Protein AF-A0A7J3SLY3-F1 (afdb_monomer_lite)

Organism: NCBI:txid683846

Foldseek 3Di:
DPPPQDWDWDDDPQWIKTGGPPFDKDKDKDWAQDKAFPDDAQDWADAQCFGIWHAHPVRDIDGDGDNATAGFHDWDFPPVDPTTMIMTMGGRPHRMHIPDRPPPPPPPDPPDD

pLDDT: mean 86.01, std 18.57, range [39.34, 98.44]

Structure (mmCIF, N/CA/C/O backbone):
data_AF-A0A7J3SLY3-F1
#
_entry.id   AF-A0A7J3SLY3-F1
#
loop_
_atom_site.group_PDB
_atom_site.id
_atom_site.type_symbol
_atom_site.label_atom_id
_atom_site.label_alt_id
_atom_site.label_comp_id
_atom_site.label_asym_id
_atom_site.label_entity_id
_atom_site.label_seq_id
_atom_site.pdbx_PDB_ins_code
_atom_site.Cartn_x
_atom_site.Cartn_y
_atom_site.Cartn_z
_atom_site.occupancy
_atom_site.B_iso_or_equiv
_atom_site.auth_seq_id
_atom_site.auth_comp_id
_atom_site.auth_asym_id
_atom_site.auth_atom_id
_atom_site.pdbx_PDB_model_num
ATOM 1 N N . SER A 1 1 ? 11.836 -7.597 -35.833 1.00 39.34 1 SER A N 1
ATOM 2 C CA . SER A 1 1 ? 11.011 -8.340 -34.864 1.00 39.34 1 SER A CA 1
ATOM 3 C C . SER A 1 1 ? 10.777 -7.433 -33.672 1.00 39.34 1 SER A C 1
ATOM 5 O O . SER A 1 1 ? 11.736 -7.131 -32.975 1.00 39.34 1 SER A O 1
ATOM 7 N N . ALA A 1 2 ? 9.569 -6.889 -33.499 1.00 45.19 2 ALA A N 1
ATOM 8 C CA . ALA A 1 2 ? 9.238 -6.155 -32.282 1.00 45.19 2 ALA A CA 1
ATOM 9 C C . ALA A 1 2 ? 9.009 -7.197 -31.184 1.00 45.19 2 ALA A C 1
ATOM 11 O O . ALA A 1 2 ? 7.985 -7.876 -31.168 1.00 45.19 2 ALA A O 1
ATOM 12 N N . THR A 1 3 ? 9.994 -7.388 -30.311 1.00 44.88 3 THR A N 1
ATOM 13 C CA . THR A 1 3 ? 9.818 -8.156 -29.080 1.00 44.88 3 THR A CA 1
ATOM 14 C C . THR A 1 3 ? 8.767 -7.442 -28.244 1.00 44.88 3 THR A C 1
ATOM 16 O O . THR A 1 3 ? 9.058 -6.448 -27.586 1.00 44.88 3 THR A O 1
ATOM 19 N N . THR A 1 4 ? 7.522 -7.912 -28.314 1.00 49.94 4 THR A N 1
ATOM 20 C CA . THR A 1 4 ? 6.458 -7.507 -27.393 1.00 49.94 4 THR A CA 1
ATOM 21 C C . THR A 1 4 ? 6.865 -7.953 -25.994 1.00 49.94 4 THR A C 1
ATOM 23 O O . THR A 1 4 ? 6.595 -9.080 -25.581 1.00 49.94 4 THR A O 1
ATOM 26 N N . ASP A 1 5 ? 7.580 -7.085 -25.285 1.00 53.59 5 ASP A N 1
ATOM 27 C CA . ASP A 1 5 ? 7.832 -7.219 -23.860 1.00 53.59 5 ASP A CA 1
ATOM 28 C C . ASP A 1 5 ? 6.484 -7.065 -23.159 1.00 53.59 5 ASP A C 1
ATOM 30 O O . ASP A 1 5 ? 5.939 -5.967 -23.031 1.00 53.59 5 ASP A O 1
ATOM 34 N N . LYS A 1 6 ? 5.878 -8.196 -22.794 1.00 65.81 6 LYS A N 1
ATOM 35 C CA . LYS A 1 6 ? 4.548 -8.221 -22.184 1.00 65.81 6 LYS A CA 1
ATOM 36 C C . LYS A 1 6 ? 4.656 -7.807 -20.714 1.00 65.81 6 LYS A C 1
ATOM 38 O O . LYS A 1 6 ? 4.672 -8.652 -19.825 1.00 65.81 6 LYS A O 1
ATOM 43 N N . GLY A 1 7 ? 4.788 -6.504 -20.476 1.00 75.38 7 GLY A N 1
ATOM 44 C CA . GLY A 1 7 ? 4.388 -5.877 -19.217 1.00 75.38 7 GLY A CA 1
ATOM 45 C C . GLY A 1 7 ? 2.865 -5.751 -19.143 1.00 75.38 7 GLY A C 1
ATOM 46 O O . GLY A 1 7 ? 2.161 -6.042 -20.113 1.00 75.38 7 GLY A O 1
ATOM 47 N N . PHE A 1 8 ? 2.350 -5.299 -18.006 1.00 85.75 8 PHE A N 1
ATOM 48 C CA . PHE A 1 8 ? 0.927 -5.004 -17.853 1.00 85.75 8 PHE A CA 1
ATOM 49 C C . PHE A 1 8 ? 0.711 -3.586 -17.345 1.00 85.75 8 PHE A C 1
ATOM 51 O O . PHE A 1 8 ? 1.615 -2.934 -16.827 1.00 85.75 8 PHE A O 1
ATOM 58 N N . VAL A 1 9 ? -0.498 -3.089 -17.560 1.00 86.19 9 VAL A N 1
ATOM 59 C CA . VAL A 1 9 ? -0.889 -1.729 -17.212 1.00 86.19 9 VAL A CA 1
ATOM 60 C C . VAL A 1 9 ? -1.977 -1.803 -16.156 1.00 86.19 9 VAL A C 1
ATOM 62 O O . VAL A 1 9 ? -2.973 -2.500 -16.340 1.00 86.19 9 VAL A O 1
ATOM 65 N N . VAL A 1 10 ? -1.781 -1.073 -15.065 1.00 87.38 10 VAL A N 1
ATOM 66 C CA . VAL A 1 10 ? -2.784 -0.856 -14.026 1.00 87.38 10 VAL A CA 1
ATOM 67 C C . VAL A 1 10 ? -3.349 0.540 -14.224 1.00 87.38 10 VAL A C 1
ATOM 69 O O . VAL A 1 10 ? -2.608 1.526 -14.231 1.00 87.38 10 VAL A O 1
ATOM 72 N N . ILE A 1 11 ? -4.660 0.614 -14.426 1.00 84.81 11 ILE A N 1
ATOM 73 C CA . ILE A 1 11 ? -5.387 1.874 -14.559 1.00 84.81 11 ILE A CA 1
ATOM 74 C C . ILE A 1 11 ? -6.110 2.109 -13.238 1.00 84.81 11 ILE A C 1
ATOM 76 O O . ILE A 1 11 ? -6.944 1.295 -12.847 1.00 84.81 11 ILE A O 1
ATOM 80 N N . VAL A 1 12 ? -5.758 3.194 -12.551 1.00 83.50 12 VAL A N 1
ATOM 81 C CA . VAL A 1 12 ? -6.386 3.611 -11.292 1.00 83.50 12 VAL A CA 1
ATOM 82 C C . VAL A 1 12 ? -6.846 5.046 -11.468 1.00 83.50 12 VAL A C 1
ATOM 84 O O . VAL A 1 12 ? -6.008 5.937 -11.600 1.00 83.50 12 VAL A O 1
ATOM 87 N N . ASP A 1 13 ? -8.160 5.251 -11.504 1.00 81.00 13 ASP A N 1
ATOM 88 C CA . ASP A 1 13 ? -8.801 6.541 -11.768 1.00 81.00 13 ASP A CA 1
ATOM 89 C C . ASP A 1 13 ? -8.198 7.275 -12.985 1.00 81.00 13 ASP A C 1
ATOM 91 O O . ASP A 1 13 ? -8.424 6.893 -14.134 1.00 81.00 13 ASP A O 1
ATOM 95 N N . ASP A 1 14 ? -7.420 8.332 -12.738 1.00 80.00 14 ASP A N 1
ATOM 96 C CA . ASP A 1 14 ? -6.780 9.204 -13.726 1.00 80.00 14 ASP A CA 1
ATOM 97 C C . ASP A 1 14 ? -5.335 8.801 -14.071 1.00 80.00 14 ASP A C 1
ATOM 99 O O . ASP A 1 14 ? -4.660 9.480 -14.855 1.00 80.00 14 ASP A O 1
ATOM 103 N N . LYS A 1 15 ? -4.837 7.704 -13.489 1.00 81.44 15 LYS A N 1
ATOM 104 C CA . LYS A 1 15 ? -3.453 7.245 -13.624 1.00 81.44 15 LYS A CA 1
ATOM 105 C C . LYS A 1 15 ? -3.365 5.951 -14.405 1.00 81.44 15 LYS A C 1
ATOM 107 O O . LYS A 1 15 ? -4.127 5.008 -14.220 1.00 81.44 15 LYS A O 1
ATOM 112 N N . CYS A 1 16 ? -2.321 5.893 -15.217 1.00 88.75 16 CYS A N 1
ATOM 113 C CA . CYS A 1 16 ? -1.889 4.698 -15.915 1.00 88.75 16 CYS A CA 1
ATOM 114 C C 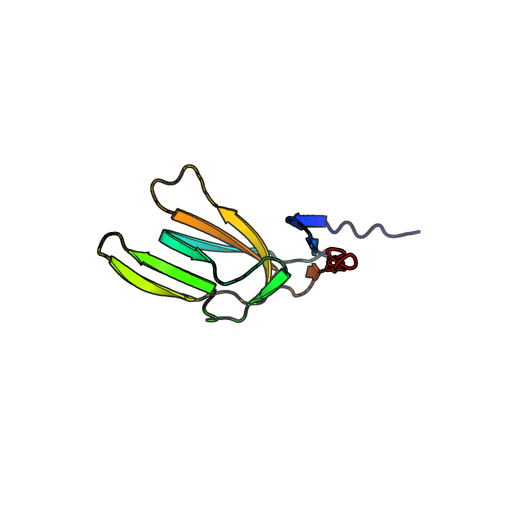. CYS A 1 16 ? -0.496 4.328 -15.401 1.00 88.75 16 CYS A C 1
ATOM 116 O O . CYS A 1 16 ? 0.458 5.091 -15.577 1.00 88.75 16 CYS A O 1
ATOM 118 N N . ILE A 1 17 ? -0.383 3.187 -14.726 1.00 92.00 17 ILE A N 1
ATOM 119 C CA . ILE A 1 17 ? 0.862 2.683 -14.145 1.00 92.00 17 ILE A CA 1
ATOM 120 C C . ILE A 1 17 ? 1.295 1.467 -14.954 1.00 92.00 17 ILE A C 1
ATOM 122 O O . ILE A 1 17 ? 0.577 0.476 -15.043 1.00 92.00 17 ILE A O 1
ATOM 126 N N . PHE A 1 18 ? 2.474 1.544 -15.560 1.00 92.12 18 PHE A N 1
ATOM 127 C CA . PHE A 1 18 ? 3.070 0.425 -16.274 1.00 92.12 18 PHE A CA 1
ATOM 128 C C . PHE A 1 18 ? 3.912 -0.408 -15.329 1.00 92.12 18 PHE A C 1
ATOM 130 O O . PHE A 1 18 ? 4.796 0.122 -14.658 1.00 92.12 18 PHE A O 1
ATOM 137 N N . LEU A 1 19 ? 3.658 -1.708 -15.331 1.00 92.12 19 LEU A N 1
ATOM 138 C CA . LEU A 1 19 ? 4.420 -2.716 -14.620 1.00 92.12 19 LEU A CA 1
ATOM 139 C C . LEU A 1 19 ? 5.228 -3.497 -15.653 1.00 92.12 19 LEU A C 1
ATOM 141 O O . LEU A 1 19 ? 4.692 -4.289 -16.436 1.00 92.12 1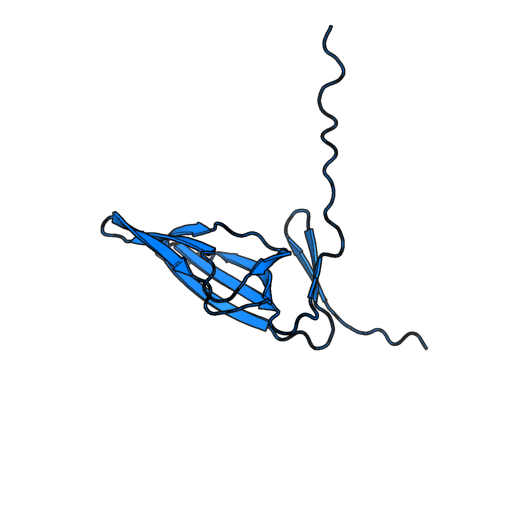9 LEU A O 1
ATOM 145 N N . GLY A 1 20 ? 6.521 -3.179 -15.703 1.00 89.19 20 GLY A N 1
ATOM 146 C CA . GLY A 1 20 ? 7.457 -3.769 -16.644 1.00 89.19 20 GLY A CA 1
ATOM 147 C C . GLY A 1 20 ? 7.661 -5.264 -16.408 1.00 89.19 20 GLY A C 1
ATOM 148 O O . GLY A 1 20 ? 7.415 -5.806 -15.329 1.00 89.19 20 GLY A O 1
ATOM 149 N N . LYS A 1 21 ? 8.152 -5.955 -17.436 1.00 87.50 21 LYS A N 1
ATOM 150 C CA . LYS A 1 21 ? 8.626 -7.331 -17.278 1.00 87.50 21 LYS A CA 1
ATOM 151 C C . LYS A 1 21 ? 9.737 -7.361 -16.224 1.00 87.50 21 LYS A C 1
ATOM 153 O O . LYS A 1 21 ? 10.638 -6.531 -16.249 1.00 87.50 21 LY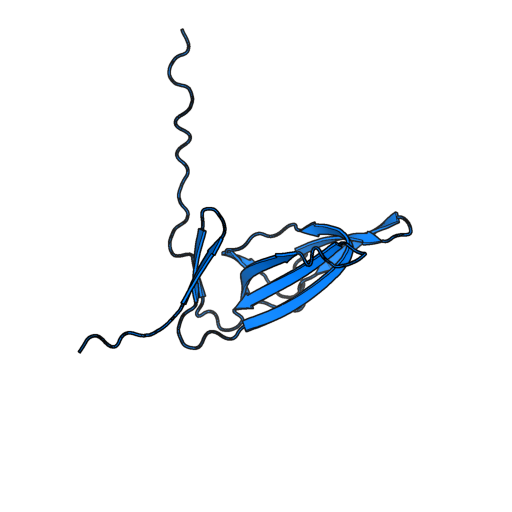S A O 1
ATOM 158 N N . GLY A 1 22 ? 9.673 -8.328 -15.313 1.00 87.38 22 GLY A N 1
ATOM 159 C CA . GLY A 1 22 ? 10.613 -8.422 -14.195 1.00 87.38 22 GLY A CA 1
ATOM 160 C C . GLY A 1 22 ? 10.206 -7.616 -12.961 1.00 87.38 22 GLY A C 1
ATOM 161 O O . GLY A 1 22 ? 10.946 -7.633 -11.979 1.00 87.38 22 GLY A O 1
ATOM 162 N N . SER A 1 23 ? 9.035 -6.964 -12.971 1.00 91.94 23 SER A N 1
ATOM 163 C CA . SER A 1 23 ? 8.483 -6.394 -11.747 1.00 91.94 23 SER A CA 1
ATOM 164 C C . SER A 1 23 ? 8.318 -7.451 -10.646 1.00 91.94 23 SER A C 1
ATOM 166 O O . SER A 1 23 ? 7.866 -8.568 -10.906 1.00 91.94 23 SER A O 1
ATOM 168 N N . ASN A 1 24 ? 8.664 -7.087 -9.407 1.00 93.81 24 ASN A N 1
ATOM 169 C CA . ASN A 1 24 ? 8.543 -7.952 -8.234 1.00 93.81 24 ASN A CA 1
ATOM 170 C C . ASN A 1 24 ? 7.576 -7.327 -7.228 1.00 93.81 24 ASN A C 1
ATOM 172 O O . ASN A 1 24 ? 7.926 -6.392 -6.493 1.00 93.81 24 ASN A O 1
ATOM 176 N N . PHE A 1 25 ? 6.359 -7.866 -7.209 1.00 93.31 25 PHE A N 1
ATOM 177 C CA . PHE A 1 25 ? 5.264 -7.344 -6.407 1.00 93.31 25 PHE A CA 1
ATOM 178 C C . PHE A 1 25 ? 5.273 -7.941 -5.014 1.00 93.31 25 PHE A C 1
ATOM 180 O O . PHE A 1 25 ? 5.264 -9.157 -4.824 1.00 93.31 25 PHE A O 1
ATOM 187 N N . LYS A 1 26 ? 5.210 -7.058 -4.028 1.00 97.56 26 LYS A N 1
ATOM 188 C CA . LYS A 1 26 ? 4.940 -7.418 -2.644 1.00 97.56 26 LYS A CA 1
ATOM 189 C C . LYS A 1 26 ? 3.734 -6.635 -2.167 1.00 97.56 26 LYS A C 1
ATOM 191 O O . LYS A 1 26 ? 3.387 -5.601 -2.733 1.00 97.56 26 LYS A O 1
ATOM 196 N N . PHE A 1 27 ? 3.104 -7.127 -1.116 1.00 97.62 27 PHE A N 1
ATOM 197 C CA . PHE A 1 27 ? 2.001 -6.429 -0.486 1.00 97.62 27 PHE A CA 1
ATOM 198 C C . PHE A 1 27 ? 2.123 -6.495 1.028 1.00 97.62 27 PHE A C 1
ATOM 200 O O . PHE A 1 27 ? 2.809 -7.357 1.581 1.00 97.62 27 PHE A O 1
ATOM 207 N N . PHE A 1 28 ? 1.441 -5.577 1.696 1.00 97.75 28 PHE A N 1
ATOM 208 C CA . PHE A 1 28 ? 1.148 -5.679 3.117 1.00 97.75 28 PHE A CA 1
ATOM 209 C C . PHE A 1 28 ? -0.262 -5.162 3.376 1.00 97.75 28 PHE A C 1
ATOM 211 O O . PHE A 1 28 ? -0.848 -4.448 2.557 1.00 97.75 28 PHE A O 1
ATOM 218 N N . THR A 1 29 ? -0.813 -5.558 4.516 1.00 97.81 29 THR A N 1
ATOM 219 C CA . THR A 1 29 ? -2.192 -5.259 4.888 1.00 97.81 29 THR A CA 1
ATOM 220 C C . THR A 1 29 ? -2.242 -4.298 6.063 1.00 97.81 29 THR A C 1
ATOM 222 O O . THR A 1 29 ? -1.466 -4.421 7.011 1.00 97.81 29 THR A O 1
ATOM 225 N N . ILE A 1 30 ? -3.195 -3.374 6.024 1.00 97.50 30 ILE A N 1
ATOM 226 C CA . ILE A 1 30 ? -3.532 -2.477 7.127 1.00 97.50 30 ILE A CA 1
ATOM 227 C C . ILE A 1 30 ? -4.953 -2.822 7.550 1.00 97.50 30 ILE A C 1
ATOM 229 O O . ILE A 1 30 ? -5.858 -2.705 6.734 1.00 97.50 30 ILE A O 1
ATOM 233 N N . GLU A 1 31 ? -5.151 -3.245 8.797 1.00 96.56 31 GLU A N 1
ATOM 234 C CA . GLU A 1 31 ? -6.468 -3.636 9.306 1.00 96.56 31 GLU A CA 1
ATOM 235 C C . GLU A 1 31 ? -6.732 -3.016 10.681 1.00 96.56 31 GLU A C 1
ATOM 237 O O . GLU A 1 31 ? -6.065 -3.349 11.663 1.00 96.56 31 GLU A O 1
ATOM 242 N N . TYR A 1 32 ? -7.709 -2.108 10.754 1.00 95.94 32 TYR A N 1
ATOM 243 C CA . TYR A 1 32 ? -8.084 -1.406 11.985 1.00 95.94 32 TYR A CA 1
ATOM 244 C C . TYR A 1 32 ? -9.582 -1.067 12.026 1.00 95.94 32 TYR A C 1
ATOM 246 O O . TYR A 1 32 ? -10.339 -1.373 11.112 1.00 95.94 32 TYR A O 1
ATOM 254 N N . GLY A 1 33 ? -10.038 -0.451 13.124 1.00 94.12 33 GLY A N 1
ATOM 255 C CA . GLY A 1 33 ? -11.432 -0.017 13.256 1.00 94.12 33 GLY A CA 1
ATOM 256 C C . GLY A 1 33 ? -11.811 1.043 12.220 1.00 94.12 33 GLY A C 1
ATOM 257 O O . GLY A 1 33 ? -12.877 0.936 11.626 1.00 94.12 33 GLY A O 1
ATOM 258 N N . LYS A 1 34 ? -10.924 2.022 12.001 1.00 96.19 34 LYS A N 1
ATOM 259 C CA . LYS A 1 34 ? -10.952 2.970 10.878 1.00 96.19 34 LYS A CA 1
ATOM 260 C C . LYS A 1 34 ? -9.529 3.221 10.383 1.00 96.19 34 LYS A C 1
ATOM 262 O O . LYS A 1 34 ? -8.599 3.219 11.195 1.00 96.19 34 LYS A O 1
ATOM 267 N N . VAL A 1 35 ? -9.360 3.460 9.092 1.00 97.75 35 VAL A N 1
ATOM 268 C CA . VAL A 1 35 ? -8.088 3.678 8.407 1.00 97.75 35 VAL A CA 1
ATOM 269 C C . VAL A 1 35 ? -8.244 4.843 7.434 1.00 97.75 35 VAL A C 1
ATOM 271 O O . VAL A 1 35 ? -9.111 4.853 6.569 1.00 97.75 35 VAL A O 1
ATOM 274 N N . LYS A 1 36 ? -7.348 5.820 7.539 1.00 97.69 36 LYS A N 1
ATOM 275 C CA . LYS A 1 36 ? -7.180 6.891 6.563 1.00 97.69 36 LYS A CA 1
ATOM 276 C C . LYS A 1 36 ? -5.855 6.671 5.846 1.00 97.69 36 LYS A C 1
ATOM 278 O O . LYS A 1 36 ? -4.794 6.795 6.453 1.00 97.69 36 LYS A O 1
ATOM 283 N N . ILE A 1 37 ? -5.915 6.299 4.573 1.00 97.94 37 ILE A N 1
ATOM 284 C CA . ILE A 1 37 ? -4.722 6.142 3.739 1.00 97.94 37 ILE A CA 1
ATOM 285 C C . ILE A 1 37 ? -4.185 7.536 3.373 1.00 97.94 37 ILE A C 1
ATOM 287 O O . ILE A 1 37 ? -4.928 8.376 2.874 1.00 97.94 37 ILE A O 1
ATOM 291 N N . GLU A 1 38 ? -2.897 7.780 3.625 1.00 98.00 38 GLU A N 1
ATOM 292 C CA . GLU A 1 38 ? -2.220 9.072 3.393 1.00 98.00 38 GLU A CA 1
ATOM 293 C C . GLU A 1 38 ? -1.409 9.094 2.084 1.00 98.00 38 GLU A C 1
ATOM 295 O O . GLU A 1 38 ? -0.874 10.125 1.680 1.00 98.00 38 GLU A O 1
ATOM 300 N N . VAL A 1 39 ? -1.312 7.952 1.403 1.00 96.88 39 VAL A N 1
ATOM 301 C CA . VAL A 1 39 ? -0.574 7.780 0.144 1.00 96.88 39 VAL A CA 1
ATOM 302 C C . VAL A 1 39 ? -1.517 7.464 -1.011 1.00 96.88 39 VAL A C 1
ATOM 304 O O . VAL A 1 39 ? -2.677 7.121 -0.811 1.00 96.88 39 VAL A O 1
ATOM 307 N N . LYS A 1 40 ? -1.030 7.601 -2.244 1.00 95.69 40 LYS A N 1
ATOM 308 C CA . LYS A 1 40 ? -1.815 7.354 -3.457 1.00 95.69 40 LYS A CA 1
ATOM 309 C C . LYS A 1 40 ? -1.055 6.430 -4.395 1.00 95.69 40 LYS A C 1
ATOM 311 O O . LYS A 1 40 ? 0.174 6.398 -4.386 1.00 95.69 40 LYS A O 1
ATOM 316 N N . GLU A 1 41 ? -1.774 5.732 -5.258 1.00 95.56 41 GLU A N 1
ATOM 317 C CA . GLU A 1 41 ? -1.189 4.955 -6.344 1.00 95.56 41 GLU A CA 1
ATOM 318 C C . GLU A 1 41 ? -0.317 5.853 -7.228 1.00 95.56 41 GLU A C 1
ATOM 320 O O . GLU A 1 41 ? -0.634 7.020 -7.486 1.00 95.56 41 GLU A O 1
ATOM 325 N N . GLY A 1 42 ? 0.814 5.319 -7.669 1.00 94.75 42 GLY A N 1
ATOM 326 C CA . GLY A 1 42 ? 1.874 6.043 -8.359 1.00 94.75 42 GLY A CA 1
ATOM 327 C C . GLY A 1 42 ? 2.874 6.743 -7.433 1.00 94.75 42 GLY A C 1
ATOM 328 O O . GLY A 1 42 ? 3.862 7.272 -7.939 1.00 94.75 42 GLY A O 1
ATOM 329 N N . SER A 1 43 ? 2.667 6.755 -6.111 1.00 95.44 43 SER A N 1
ATOM 330 C CA . SER A 1 43 ? 3.666 7.265 -5.165 1.00 95.44 43 SER A CA 1
ATOM 331 C C . SER A 1 43 ? 4.832 6.289 -4.992 1.00 95.44 43 SER A C 1
ATOM 333 O O . SER A 1 43 ? 4.647 5.072 -4.931 1.00 95.44 43 SER A O 1
ATOM 335 N N . ILE A 1 44 ? 6.039 6.839 -4.852 1.00 97.12 44 ILE A N 1
ATOM 336 C CA . ILE A 1 44 ? 7.202 6.098 -4.357 1.00 97.12 44 ILE A CA 1
ATOM 337 C C . ILE A 1 44 ? 7.117 6.093 -2.833 1.00 97.12 44 ILE A C 1
ATOM 339 O O . ILE A 1 44 ? 7.069 7.158 -2.225 1.00 97.12 44 ILE A O 1
ATOM 343 N N . ILE A 1 45 ? 7.099 4.904 -2.241 1.00 97.94 45 ILE A N 1
ATOM 344 C CA . ILE A 1 45 ? 7.052 4.691 -0.796 1.00 97.94 45 ILE A CA 1
ATOM 345 C C . ILE A 1 45 ? 8.438 4.283 -0.321 1.00 97.94 45 ILE A C 1
ATOM 347 O O . ILE A 1 45 ? 9.026 3.357 -0.878 1.00 97.94 45 ILE A O 1
ATOM 351 N N . LYS A 1 46 ? 8.943 4.931 0.727 1.00 97.94 46 LYS A N 1
ATOM 352 C CA . LYS A 1 46 ? 10.174 4.534 1.417 1.00 97.94 46 LYS A CA 1
ATOM 353 C C . LYS A 1 46 ? 9.879 3.562 2.549 1.00 97.94 46 LYS A C 1
ATOM 355 O O . LYS A 1 46 ? 8.824 3.608 3.190 1.00 97.94 46 LYS A O 1
ATOM 360 N N . LYS A 1 47 ? 10.856 2.711 2.868 1.00 97.50 47 LYS A N 1
ATOM 361 C CA . LYS A 1 47 ? 10.738 1.843 4.041 1.00 97.50 47 LYS A CA 1
ATOM 362 C C . LYS A 1 47 ? 10.570 2.691 5.307 1.00 97.50 47 LYS A C 1
ATOM 364 O O . LYS A 1 47 ? 11.313 3.640 5.539 1.00 97.50 47 LYS A O 1
ATOM 369 N N . TRP A 1 48 ? 9.604 2.316 6.139 1.00 97.88 48 TRP A N 1
ATOM 370 C CA . TRP A 1 48 ? 9.197 2.993 7.375 1.00 97.88 48 TRP A CA 1
ATOM 371 C C . TRP A 1 48 ? 8.541 4.369 7.211 1.00 97.88 48 TRP A C 1
ATOM 373 O O . TRP A 1 48 ? 8.264 5.031 8.218 1.00 97.88 48 TRP A O 1
ATOM 383 N N . GLU A 1 49 ? 8.238 4.776 5.981 1.00 98.06 49 GLU A N 1
ATOM 384 C CA . GLU A 1 49 ? 7.403 5.941 5.711 1.00 98.06 49 GLU A CA 1
ATOM 385 C C . GLU A 1 49 ? 5.989 5.721 6.253 1.00 98.06 49 GLU A C 1
ATOM 387 O O . GLU A 1 49 ? 5.454 4.613 6.188 1.00 98.06 49 GLU A O 1
ATOM 392 N N . VAL A 1 50 ? 5.389 6.769 6.819 1.00 98.25 50 VAL A N 1
ATOM 393 C CA . VAL A 1 50 ? 3.998 6.721 7.282 1.00 98.25 50 VAL A CA 1
ATOM 394 C C . VAL A 1 50 ? 3.082 6.738 6.064 1.00 98.25 50 VAL A C 1
ATOM 396 O O . VAL A 1 50 ? 3.123 7.677 5.281 1.00 98.25 50 VAL A O 1
ATOM 399 N N . VAL A 1 51 ? 2.247 5.711 5.929 1.00 98.44 51 VAL A N 1
ATOM 400 C CA . VAL A 1 51 ? 1.356 5.525 4.771 1.00 98.44 51 VAL A CA 1
ATOM 401 C C . VAL A 1 51 ? -0.122 5.644 5.114 1.00 98.44 51 VAL A C 1
ATOM 403 O O . VAL A 1 51 ? -0.954 5.786 4.222 1.00 98.44 51 VAL A O 1
ATOM 406 N N . ALA A 1 52 ? -0.465 5.550 6.396 1.00 98.44 52 ALA A N 1
ATOM 407 C CA . ALA A 1 52 ? -1.835 5.670 6.860 1.00 98.44 52 ALA A CA 1
ATOM 408 C C . ALA A 1 52 ? -1.887 6.107 8.323 1.00 98.44 52 ALA A C 1
ATOM 410 O O . ALA A 1 52 ? -0.973 5.837 9.112 1.00 98.44 52 ALA A O 1
ATOM 411 N N . GLU A 1 53 ? -3.006 6.707 8.696 1.00 98.19 53 GLU A N 1
ATOM 412 C CA . GLU A 1 53 ? -3.435 6.861 10.079 1.00 98.19 53 GLU A CA 1
ATOM 413 C C . GLU A 1 53 ? -4.535 5.844 10.377 1.00 98.19 53 GLU A C 1
ATOM 415 O O . GLU A 1 53 ? -5.421 5.602 9.560 1.00 98.19 53 GLU A O 1
ATOM 420 N N . ALA A 1 54 ? -4.481 5.219 11.547 1.00 97.12 54 ALA A N 1
ATOM 421 C CA . ALA A 1 54 ? -5.430 4.188 11.931 1.00 97.12 54 ALA A CA 1
ATOM 422 C C . ALA A 1 54 ? -5.980 4.426 13.334 1.00 97.12 54 ALA A C 1
ATOM 424 O O . ALA A 1 54 ? -5.232 4.706 14.273 1.00 97.12 54 ALA A O 1
ATOM 425 N N . LEU A 1 55 ? -7.292 4.264 13.482 1.00 96.31 55 LEU A N 1
ATOM 426 C CA . LEU A 1 55 ? -7.995 4.354 14.752 1.00 96.31 55 LEU A CA 1
ATOM 427 C C . LEU A 1 55 ? -8.383 2.950 15.222 1.00 96.31 55 LEU A C 1
ATOM 429 O O . LEU A 1 55 ? -9.092 2.202 14.540 1.00 96.31 55 LEU A O 1
ATOM 433 N N . SER A 1 56 ? -7.917 2.578 16.413 1.00 91.88 56 SER A N 1
ATOM 434 C CA . SER A 1 56 ? -8.330 1.328 17.051 1.00 91.88 56 SER A CA 1
ATOM 435 C C . SER A 1 56 ? -9.796 1.398 17.499 1.00 91.88 56 SER A C 1
ATOM 437 O O . SER A 1 56 ? -10.343 2.476 17.724 1.00 91.88 56 SER A O 1
ATOM 439 N N . ARG A 1 57 ? -10.426 0.240 17.742 1.00 88.06 57 ARG A N 1
ATOM 440 C CA . ARG A 1 57 ? -11.776 0.180 18.345 1.00 88.06 57 ARG A CA 1
ATOM 441 C C . ARG A 1 57 ? -11.862 0.853 19.724 1.00 88.06 57 ARG A C 1
ATOM 443 O O . ARG A 1 57 ? -12.952 1.185 20.164 1.00 88.06 57 ARG A O 1
ATOM 450 N N . LYS A 1 58 ? -10.721 1.046 20.397 1.00 91.06 58 LYS A N 1
ATOM 451 C CA . LYS A 1 58 ? -10.608 1.713 21.704 1.00 91.06 58 LYS A CA 1
ATOM 452 C C . LYS A 1 58 ? -10.300 3.214 21.586 1.00 91.06 58 LYS A C 1
ATOM 454 O O . LYS A 1 58 ? -9.976 3.836 22.588 1.00 91.06 58 LYS A O 1
ATOM 459 N N . GLY A 1 59 ? -10.328 3.785 20.379 1.00 91.75 59 GLY A N 1
ATOM 460 C CA . GLY A 1 59 ? -10.064 5.210 20.151 1.00 91.75 59 GLY A CA 1
ATOM 461 C C . GLY A 1 59 ? -8.582 5.600 2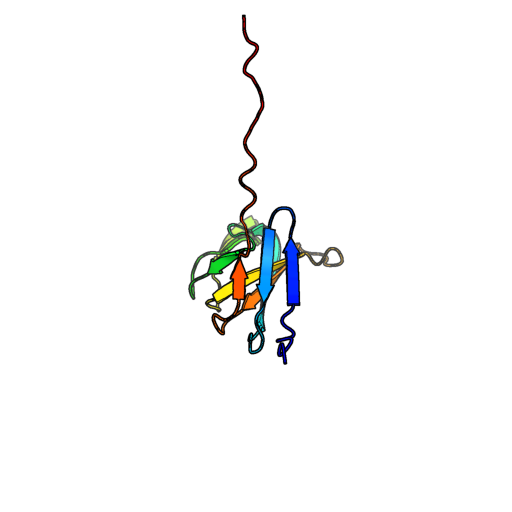0.139 1.00 91.75 59 GLY A C 1
ATOM 462 O O . GLY A 1 59 ? -8.259 6.781 20.162 1.00 91.75 59 GLY A O 1
ATOM 463 N N . THR A 1 60 ? -7.654 4.640 20.092 1.00 95.44 60 THR A N 1
ATOM 464 C CA . THR A 1 60 ? -6.216 4.945 20.002 1.00 95.44 60 THR A CA 1
ATOM 465 C C . THR A 1 60 ? -5.828 5.242 18.559 1.00 95.44 60 THR A C 1
ATOM 467 O O . THR A 1 60 ? -5.951 4.356 17.709 1.00 95.44 60 THR A O 1
ATOM 470 N N . LEU A 1 61 ? -5.313 6.444 18.299 1.00 96.81 61 LEU A N 1
ATOM 471 C CA . LEU A 1 61 ? -4.750 6.822 17.003 1.00 96.81 61 LEU A CA 1
ATOM 472 C C . LEU A 1 61 ? -3.328 6.262 16.849 1.00 96.81 61 LEU A C 1
ATOM 474 O O . LEU A 1 61 ? -2.514 6.336 17.771 1.00 96.81 61 LEU A O 1
ATOM 478 N N . ARG A 1 62 ? -3.019 5.693 15.684 1.00 96.62 62 ARG A N 1
ATOM 479 C CA . ARG A 1 62 ? -1.700 5.148 15.343 1.00 96.62 62 ARG A CA 1
ATOM 480 C C . ARG A 1 62 ? -1.282 5.592 13.950 1.00 96.62 62 ARG A C 1
ATOM 482 O O . ARG A 1 62 ? -2.100 5.631 13.038 1.00 96.62 62 ARG A O 1
ATOM 489 N N . LYS A 1 63 ? 0.015 5.844 13.781 1.00 97.88 63 LYS A N 1
ATOM 490 C CA . LYS A 1 63 ? 0.638 6.006 12.464 1.00 97.88 63 LYS A CA 1
ATOM 491 C C . LYS A 1 63 ? 1.105 4.644 11.970 1.00 97.88 63 LYS A C 1
ATOM 493 O O . LYS A 1 63 ? 1.876 3.974 12.658 1.00 97.88 63 LYS A O 1
ATOM 498 N N . VAL A 1 64 ? 0.640 4.241 10.797 1.00 98.06 64 VAL A N 1
ATOM 499 C CA . VAL A 1 64 ? 1.020 2.982 10.156 1.00 98.06 64 VAL A CA 1
ATOM 500 C C . VAL A 1 64 ? 2.154 3.263 9.186 1.00 98.06 64 VAL A C 1
ATOM 502 O O . VAL A 1 64 ? 2.059 4.157 8.347 1.00 98.06 64 VAL A O 1
ATOM 505 N N . LYS A 1 65 ? 3.242 2.506 9.321 1.00 98.38 65 LYS A N 1
ATOM 506 C CA . LYS A 1 65 ? 4.442 2.654 8.501 1.00 98.38 65 LYS A CA 1
ATOM 507 C C . LYS A 1 65 ? 4.552 1.517 7.494 1.00 98.38 65 LYS A C 1
ATOM 509 O O . LYS A 1 65 ? 4.271 0.372 7.845 1.00 98.38 65 LYS A O 1
ATOM 514 N N . SER A 1 66 ? 5.001 1.819 6.280 1.00 97.94 66 SER A N 1
ATOM 515 C CA . SER A 1 66 ? 5.270 0.797 5.268 1.00 97.94 66 SER A CA 1
ATOM 516 C C . SER A 1 66 ? 6.476 -0.059 5.671 1.00 97.94 66 SER A C 1
ATOM 518 O O . SER A 1 66 ? 7.546 0.492 5.936 1.00 97.94 66 SER A O 1
ATOM 520 N N . PRO A 1 67 ? 6.374 -1.398 5.681 1.00 97.94 67 PRO A N 1
ATOM 521 C CA . PRO A 1 67 ? 7.539 -2.272 5.825 1.00 97.94 67 PRO A CA 1
ATOM 522 C C . PRO A 1 67 ? 8.313 -2.447 4.505 1.00 97.94 67 PRO A C 1
ATOM 524 O O . PRO A 1 67 ? 9.398 -3.035 4.504 1.00 97.94 67 PRO A O 1
ATOM 527 N N . LEU A 1 68 ? 7.754 -1.966 3.391 1.00 97.69 68 LEU A N 1
ATOM 528 C CA . LEU A 1 68 ? 8.278 -2.108 2.035 1.00 97.69 68 LEU A CA 1
ATOM 529 C C . LEU A 1 68 ? 8.732 -0.761 1.466 1.00 97.69 68 LEU A C 1
ATOM 531 O O . LEU A 1 68 ? 8.290 0.299 1.910 1.00 97.69 68 LEU A O 1
ATOM 535 N N . GLU A 1 69 ? 9.575 -0.835 0.445 1.00 97.94 69 GLU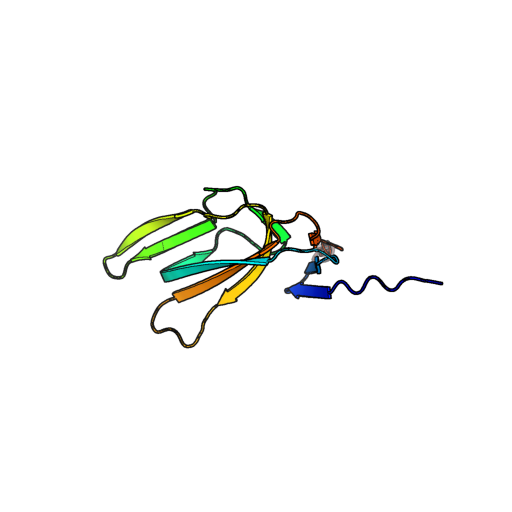 A N 1
ATOM 536 C CA . GLU A 1 69 ? 10.014 0.296 -0.369 1.00 97.94 69 GLU A CA 1
ATOM 537 C C . GLU A 1 69 ? 9.756 -0.013 -1.844 1.00 97.94 69 GLU A C 1
ATOM 539 O O . GLU A 1 69 ? 9.946 -1.155 -2.269 1.00 97.94 69 GLU A O 1
ATOM 544 N N . GLY A 1 70 ? 9.309 0.984 -2.608 1.00 97.81 70 GLY A N 1
ATOM 545 C CA . GLY A 1 70 ? 9.051 0.840 -4.039 1.00 97.81 70 GLY A CA 1
ATOM 546 C C . GLY A 1 70 ? 7.897 1.701 -4.546 1.00 97.81 70 GLY A C 1
ATOM 547 O O . GLY A 1 70 ? 7.429 2.606 -3.856 1.00 97.81 70 GLY A O 1
ATOM 548 N N . LEU A 1 71 ? 7.423 1.414 -5.760 1.00 97.19 71 LEU A N 1
ATOM 549 C CA . LEU A 1 71 ? 6.283 2.118 -6.351 1.00 97.19 71 LEU A CA 1
ATOM 550 C C . LEU A 1 71 ? 4.966 1.462 -5.919 1.00 97.19 71 LEU A C 1
ATOM 552 O O . LEU A 1 71 ? 4.710 0.305 -6.255 1.00 97.19 71 LEU A O 1
ATOM 556 N N . LEU A 1 72 ? 4.111 2.206 -5.218 1.00 97.31 72 LEU A N 1
ATOM 557 C CA . LEU A 1 72 ? 2.749 1.782 -4.887 1.00 97.31 72 LEU A CA 1
ATOM 558 C C . LEU A 1 72 ? 1.886 1.825 -6.148 1.00 97.31 72 LEU A C 1
ATOM 560 O O . LEU A 1 72 ? 1.687 2.900 -6.708 1.00 97.31 72 LEU A O 1
ATOM 564 N N . PHE A 1 73 ? 1.369 0.686 -6.604 1.00 95.31 73 PHE A N 1
ATOM 565 C CA . PHE A 1 73 ? 0.616 0.625 -7.863 1.00 95.31 73 PHE A CA 1
ATOM 566 C C . PHE A 1 73 ? -0.869 0.307 -7.697 1.00 95.31 73 PHE A C 1
ATOM 568 O O . PHE A 1 73 ? -1.636 0.557 -8.622 1.00 95.31 73 PHE A O 1
ATOM 575 N N . LEU A 1 74 ? -1.279 -0.232 -6.547 1.00 95.75 74 LEU A N 1
ATOM 576 C CA . LEU A 1 74 ? -2.679 -0.531 -6.263 1.00 95.75 74 LEU A CA 1
ATOM 577 C C . LEU A 1 74 ? -2.943 -0.473 -4.758 1.00 95.75 74 LEU A C 1
ATOM 579 O O . LEU A 1 74 ? -2.188 -1.051 -3.970 1.00 95.75 74 LEU A O 1
ATOM 583 N N . ILE A 1 75 ? -4.036 0.182 -4.374 1.00 96.94 75 ILE A N 1
ATOM 584 C CA . ILE A 1 75 ? -4.599 0.132 -3.028 1.00 96.94 75 ILE A CA 1
ATOM 585 C C . ILE A 1 75 ? -5.986 -0.494 -3.150 1.00 96.94 75 ILE A C 1
ATOM 587 O O . ILE A 1 75 ? -6.861 0.027 -3.833 1.00 96.94 75 ILE A O 1
ATOM 591 N N . GLN A 1 76 ? -6.194 -1.633 -2.498 1.00 96.25 76 GLN A N 1
ATOM 592 C CA . GLN A 1 76 ? -7.471 -2.340 -2.536 1.00 96.25 76 GLN A CA 1
ATOM 593 C C . GLN A 1 76 ? -8.095 -2.374 -1.146 1.00 96.25 76 GLN A C 1
ATOM 595 O O . GLN A 1 76 ? -7.462 -2.832 -0.196 1.00 96.25 76 GLN A O 1
ATOM 600 N N . GLN A 1 77 ? -9.348 -1.937 -1.031 1.00 96.62 77 GLN A N 1
ATOM 601 C CA . GLN A 1 77 ? -10.138 -2.121 0.183 1.00 96.62 77 GLN A CA 1
ATOM 602 C C . GLN A 1 77 ? -10.865 -3.471 0.146 1.00 96.62 77 GLN A C 1
ATOM 604 O O . GLN A 1 77 ? -11.540 -3.801 -0.830 1.00 96.62 77 GLN A O 1
ATOM 609 N N . ASP A 1 78 ? -10.752 -4.242 1.224 1.00 96.19 78 ASP A N 1
ATOM 610 C CA . ASP A 1 78 ? -11.529 -5.463 1.438 1.00 96.19 78 ASP A CA 1
ATOM 611 C C . ASP A 1 78 ? -12.878 -5.093 2.072 1.00 96.19 78 ASP A C 1
ATOM 613 O O . ASP A 1 78 ? -13.002 -4.947 3.289 1.00 96.19 78 ASP A O 1
ATOM 617 N N . VAL A 1 79 ? -13.889 -4.898 1.221 1.00 93.94 79 VAL A N 1
ATOM 618 C CA . VAL A 1 79 ? -15.241 -4.462 1.620 1.00 93.94 79 VAL A CA 1
ATOM 619 C C . VAL A 1 79 ? -16.037 -5.525 2.383 1.00 93.94 79 VAL A C 1
ATOM 621 O O . VAL A 1 79 ? -17.077 -5.212 2.955 1.00 93.94 79 VAL A O 1
ATOM 624 N N . LEU A 1 80 ? -15.570 -6.777 2.394 1.00 94.75 80 LEU A N 1
ATOM 625 C CA . LEU A 1 80 ? -16.216 -7.873 3.123 1.00 94.75 80 LEU A CA 1
ATOM 626 C C . LEU A 1 80 ? -15.700 -7.990 4.563 1.00 94.75 80 LEU A C 1
ATOM 628 O O . LEU A 1 80 ? -16.270 -8.724 5.375 1.00 94.75 80 LEU A O 1
ATOM 632 N N . SER A 1 81 ? -14.621 -7.281 4.895 1.00 93.31 81 SER A N 1
ATOM 633 C CA . SER A 1 81 ? -14.052 -7.278 6.234 1.00 93.31 81 SER A CA 1
ATOM 634 C C . SER A 1 81 ? -14.967 -6.566 7.241 1.00 93.31 81 SER A C 1
ATOM 636 O O . SER A 1 81 ? -15.578 -5.539 6.956 1.00 93.31 81 SER A O 1
ATOM 638 N N . LYS A 1 82 ? -15.026 -7.082 8.477 1.00 91.75 82 LYS A N 1
ATOM 639 C CA . LYS A 1 82 ? -15.746 -6.441 9.604 1.00 91.75 82 LYS A CA 1
ATOM 640 C C . LYS A 1 82 ? -15.053 -5.166 10.112 1.00 91.75 82 LYS A C 1
ATOM 642 O O . LYS A 1 82 ? -15.573 -4.475 10.987 1.00 91.75 82 LYS A O 1
ATOM 647 N N . THR A 1 83 ? -13.833 -4.933 9.657 1.00 94.38 83 THR A N 1
ATOM 648 C CA . THR A 1 83 ? -12.920 -3.834 9.984 1.00 94.38 83 THR A CA 1
ATOM 649 C C . THR A 1 83 ? -12.471 -3.194 8.681 1.00 94.38 83 THR A C 1
ATOM 651 O O . THR A 1 83 ? -12.492 -3.838 7.633 1.00 94.38 83 THR A O 1
ATOM 654 N N . GLU A 1 84 ? -12.020 -1.944 8.729 1.00 96.75 84 GLU A N 1
ATOM 655 C CA . GLU A 1 84 ? -11.411 -1.339 7.551 1.00 96.75 84 GLU A CA 1
ATOM 656 C C . GLU A 1 84 ? -10.063 -2.003 7.283 1.00 96.75 84 GLU A C 1
ATOM 658 O O . GLU A 1 84 ? -9.110 -1.872 8.059 1.00 96.75 84 GLU A O 1
ATOM 663 N N . LYS A 1 85 ? -10.022 -2.755 6.183 1.00 97.69 85 LYS A N 1
ATOM 664 C CA . LYS A 1 85 ? -8.865 -3.514 5.738 1.00 97.69 85 LYS A CA 1
ATOM 665 C C . LYS A 1 85 ? -8.461 -3.069 4.342 1.00 97.69 85 LYS A C 1
ATOM 667 O O . LYS A 1 85 ? -9.257 -3.130 3.408 1.00 97.69 85 LYS A O 1
ATOM 672 N N . TYR A 1 86 ? -7.205 -2.664 4.212 1.00 98.25 86 TYR A N 1
ATOM 673 C CA . TYR A 1 86 ? -6.591 -2.252 2.958 1.00 98.25 86 TYR A CA 1
ATOM 674 C C . TYR A 1 86 ? -5.392 -3.142 2.641 1.00 98.25 86 TYR A C 1
ATOM 676 O O . TYR A 1 86 ? -4.614 -3.489 3.532 1.00 98.25 86 TYR A O 1
ATOM 684 N N . VAL A 1 87 ? -5.226 -3.485 1.367 1.00 98.06 87 VAL A N 1
ATOM 685 C CA . VAL A 1 87 ? -4.060 -4.183 0.823 1.00 98.06 87 VAL A CA 1
ATOM 686 C C . VAL A 1 87 ? -3.322 -3.214 -0.090 1.00 98.06 87 VAL A C 1
ATOM 688 O O . VAL A 1 87 ? -3.897 -2.706 -1.051 1.00 98.06 87 VAL A O 1
ATOM 691 N N . LEU A 1 88 ? -2.060 -2.930 0.230 1.00 98.25 88 LEU A N 1
ATOM 692 C CA . LEU A 1 88 ? -1.212 -2.041 -0.561 1.00 98.25 88 LEU A CA 1
ATOM 693 C C . LEU A 1 88 ? -0.228 -2.893 -1.359 1.00 98.25 88 LEU A C 1
ATOM 695 O O . LEU A 1 88 ? 0.585 -3.600 -0.761 1.00 98.25 88 LEU A O 1
ATOM 699 N N . TYR A 1 89 ? -0.290 -2.813 -2.688 1.00 97.50 89 TYR A N 1
ATOM 700 C CA . TYR A 1 89 ? 0.591 -3.547 -3.596 1.00 97.50 89 TYR A CA 1
ATOM 701 C C . TYR A 1 89 ? 1.701 -2.646 -4.138 1.00 97.50 89 TYR A C 1
ATOM 703 O O . TYR A 1 89 ? 1.446 -1.591 -4.722 1.00 97.50 89 TYR A O 1
ATOM 711 N N . ILE A 1 90 ? 2.947 -3.078 -3.958 1.00 97.94 90 ILE A N 1
ATOM 712 C CA . ILE A 1 90 ? 4.148 -2.297 -4.249 1.00 97.94 90 ILE A CA 1
ATOM 713 C C . ILE A 1 90 ? 5.061 -3.090 -5.183 1.00 97.94 90 ILE A C 1
ATOM 715 O O . ILE A 1 90 ? 5.358 -4.259 -4.924 1.00 97.94 90 ILE A O 1
ATOM 719 N N . ASP A 1 91 ? 5.543 -2.449 -6.247 1.00 97.31 91 ASP A N 1
ATOM 720 C CA . ASP A 1 91 ? 6.672 -2.962 -7.020 1.00 97.31 91 ASP A CA 1
ATOM 721 C C . ASP A 1 91 ? 7.983 -2.589 -6.329 1.00 97.31 91 ASP A C 1
ATOM 723 O O . ASP A 1 91 ? 8.365 -1.421 -6.264 1.00 97.31 91 ASP A O 1
ATOM 727 N N . THR A 1 92 ? 8.680 -3.608 -5.838 1.00 97.19 92 THR A N 1
ATOM 728 C CA . THR A 1 92 ? 9.955 -3.469 -5.118 1.00 97.19 92 THR A CA 1
ATOM 729 C C . THR A 1 92 ? 11.181 -3.579 -6.026 1.00 97.19 92 THR A C 1
ATOM 731 O O . THR A 1 92 ? 12.307 -3.445 -5.559 1.00 97.19 92 THR A O 1
ATOM 734 N N . SER A 1 93 ? 10.980 -3.840 -7.320 1.00 95.44 93 SER A N 1
ATOM 735 C CA . SER A 1 93 ? 12.065 -4.028 -8.295 1.00 95.44 93 SER A CA 1
ATOM 736 C C . SER A 1 93 ? 12.471 -2.752 -9.044 1.00 95.44 93 SER A C 1
ATOM 738 O O . SER A 1 93 ? 13.492 -2.748 -9.730 1.00 95.44 93 SER A O 1
ATOM 740 N N . GLY A 1 94 ? 11.656 -1.692 -8.962 1.00 92.62 94 GLY A N 1
ATOM 741 C CA . GLY A 1 94 ? 11.869 -0.437 -9.688 1.00 92.62 94 GLY A CA 1
ATOM 742 C C . GLY A 1 94 ? 11.563 -0.500 -11.190 1.00 92.62 94 GLY A C 1
ATOM 743 O O . GLY A 1 94 ? 11.911 0.429 -11.913 1.00 92.62 94 GLY A O 1
ATOM 744 N N . GLN A 1 95 ? 10.929 -1.572 -11.676 1.00 92.81 95 GLN A N 1
ATOM 745 C CA . GLN A 1 95 ? 10.527 -1.704 -13.084 1.00 92.81 95 GLN A CA 1
ATOM 746 C C . GLN A 1 95 ? 9.218 -0.961 -13.392 1.00 92.81 95 GLN A C 1
ATOM 748 O O . GLN A 1 95 ? 8.916 -0.657 -14.550 1.00 92.81 95 GLN A O 1
ATOM 753 N N . ALA A 1 96 ? 8.421 -0.681 -12.364 1.00 93.31 96 ALA A N 1
ATOM 754 C CA . ALA A 1 96 ? 7.174 0.046 -12.477 1.00 93.31 96 ALA A CA 1
ATOM 755 C C . ALA A 1 96 ? 7.388 1.549 -12.696 1.00 93.31 96 ALA A C 1
ATOM 757 O O . ALA A 1 96 ? 8.261 2.168 -12.087 1.00 93.31 96 ALA A O 1
ATOM 758 N N . ARG A 1 97 ? 6.536 2.169 -13.519 1.00 92.88 97 ARG A N 1
ATOM 759 C CA . ARG A 1 97 ? 6.542 3.623 -13.748 1.00 92.88 97 ARG A CA 1
ATOM 760 C C . ARG A 1 97 ? 5.159 4.162 -14.086 1.00 92.88 97 ARG A C 1
ATOM 762 O O . ARG A 1 97 ? 4.355 3.491 -14.729 1.00 92.88 97 ARG A O 1
ATOM 769 N N . VAL A 1 98 ? 4.899 5.409 -13.709 1.00 91.31 98 VAL A N 1
ATOM 770 C CA . VAL A 1 98 ? 3.671 6.123 -14.084 1.00 91.31 98 VAL A CA 1
ATOM 771 C C . VAL A 1 98 ? 3.806 6.604 -15.533 1.00 91.31 98 VAL A C 1
ATOM 773 O O . VAL A 1 98 ? 4.748 7.324 -15.853 1.00 91.31 98 VAL A O 1
ATOM 776 N N . LEU A 1 99 ? 2.896 6.193 -16.422 1.00 84.56 99 LEU A N 1
ATOM 777 C CA . LEU A 1 99 ? 2.991 6.480 -17.858 1.00 84.56 99 LEU A CA 1
ATOM 778 C C . LEU A 1 99 ? 2.505 7.879 -18.241 1.00 84.56 99 LEU A C 1
ATOM 780 O O . LEU A 1 99 ? 3.055 8.440 -19.180 1.00 84.56 99 LEU A O 1
ATOM 784 N N . ARG A 1 100 ? 1.513 8.446 -17.542 1.00 67.19 100 ARG A N 1
ATOM 785 C CA . ARG A 1 100 ? 1.036 9.837 -17.678 1.00 67.19 100 ARG A CA 1
ATOM 786 C C . ARG A 1 100 ? 0.240 10.217 -16.428 1.00 67.19 100 ARG A C 1
ATOM 788 O O . ARG A 1 100 ? -0.617 9.453 -15.995 1.00 67.19 100 ARG A O 1
ATOM 795 N N . LYS A 1 101 ? 0.498 11.408 -15.886 1.00 57.00 101 LYS A N 1
ATOM 796 C CA . LYS A 1 101 ? -0.436 12.134 -15.016 1.00 57.00 101 LYS A CA 1
ATOM 797 C C . LYS A 1 101 ? -1.315 12.923 -15.984 1.00 57.00 101 LYS A C 1
ATOM 799 O O . LYS A 1 101 ? -0.779 13.771 -16.694 1.00 57.00 101 LYS A O 1
ATOM 804 N N . HIS A 1 102 ? -2.603 12.619 -16.119 1.00 50.94 102 HIS A N 1
ATOM 805 C CA . HIS A 1 102 ? -3.470 13.545 -16.844 1.00 50.94 102 HIS A CA 1
ATOM 806 C C . HIS A 1 102 ? -3.519 14.826 -16.003 1.00 50.94 102 HIS A C 1
ATOM 808 O O . HIS A 1 102 ? -4.144 14.853 -14.948 1.00 50.94 102 HIS A O 1
ATOM 814 N N . GLU A 1 103 ? -2.815 15.879 -16.419 1.00 42.97 103 GLU A N 1
ATOM 815 C CA . GLU A 1 103 ? -3.076 17.215 -15.893 1.00 42.97 103 GLU A CA 1
ATOM 816 C C . GLU A 1 103 ? -4.517 17.540 -16.277 1.00 42.97 103 GLU A C 1
ATOM 818 O O . GLU A 1 103 ? -4.825 17.857 -17.430 1.00 42.97 103 GLU A O 1
ATOM 823 N N . ARG A 1 104 ? -5.438 17.382 -15.325 1.00 43.84 104 ARG A N 1
ATOM 824 C CA . ARG A 1 104 ? -6.777 17.945 -15.431 1.00 43.84 104 ARG A CA 1
ATOM 825 C C . ARG A 1 104 ? -6.560 19.457 -15.489 1.00 43.84 104 ARG A C 1
ATOM 827 O O . ARG A 1 104 ? -6.426 20.103 -14.458 1.00 43.84 104 ARG A O 1
ATOM 834 N N . LYS A 1 105 ? -6.439 20.024 -16.694 1.00 41.97 105 LYS A N 1
ATOM 835 C CA . LYS A 1 105 ? -6.592 21.467 -16.881 1.00 41.97 105 LYS A CA 1
ATOM 836 C C . LYS A 1 105 ? -7.987 21.790 -16.368 1.00 41.97 105 LYS A C 1
ATOM 838 O O . LYS A 1 105 ? -8.969 21.431 -17.017 1.00 41.97 105 LYS A O 1
ATOM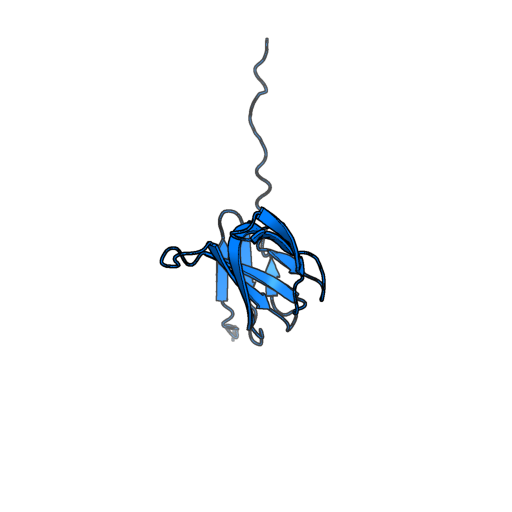 843 N N . GLU A 1 106 ? -8.067 22.408 -15.197 1.00 43.00 106 GLU A N 1
ATOM 844 C CA . GLU A 1 106 ? -9.271 23.070 -14.720 1.00 43.00 106 GLU A CA 1
ATOM 845 C C . GLU A 1 106 ? -9.615 24.169 -15.731 1.00 43.00 106 GLU A C 1
ATOM 847 O O . GLU A 1 106 ? -9.172 25.305 -15.632 1.00 43.00 106 GLU A O 1
ATOM 852 N N . ARG A 1 107 ? -10.366 23.821 -16.779 1.00 46.72 107 ARG A N 1
ATOM 853 C CA . ARG A 1 107 ? -11.146 24.802 -17.529 1.00 46.72 107 ARG A CA 1
ATOM 854 C C . ARG A 1 107 ? -12.473 24.951 -16.803 1.00 46.72 107 ARG A C 1
ATOM 856 O O . ARG A 1 107 ? -13.471 24.376 -17.217 1.00 46.72 107 ARG A O 1
ATOM 863 N N . PHE A 1 108 ? -12.461 25.689 -15.704 1.00 46.12 108 PHE A N 1
ATOM 864 C CA . PHE A 1 108 ? -13.672 26.250 -15.128 1.00 46.12 108 PHE A CA 1
ATOM 865 C C . PHE A 1 108 ? -13.391 27.714 -14.791 1.00 46.12 108 PHE A C 1
ATOM 867 O O . PHE A 1 108 ? -12.624 27.995 -13.878 1.00 46.12 108 PHE A O 1
ATOM 874 N N . GLY A 1 109 ? -14.029 28.626 -15.535 1.00 44.28 109 GLY A N 1
ATOM 875 C CA . GLY A 1 109 ? -14.378 29.940 -14.996 1.00 44.28 109 GLY A CA 1
ATOM 876 C C . GLY A 1 109 ? -13.734 31.200 -15.578 1.00 44.28 109 GLY A C 1
ATOM 877 O O . GLY A 1 109 ? -13.629 32.165 -14.835 1.00 44.28 109 GLY A O 1
ATOM 878 N N . GLU A 1 110 ? -13.377 31.277 -16.863 1.00 41.84 110 GLU A N 1
ATOM 879 C CA . GLU A 1 110 ? -13.395 32.589 -17.543 1.00 41.84 110 GLU A CA 1
ATOM 880 C C . GLU A 1 110 ? -14.785 32.784 -18.148 1.00 41.84 110 GLU A C 1
ATOM 882 O O . GLU A 1 110 ? -15.058 32.380 -19.272 1.00 41.84 110 GLU A O 1
ATOM 887 N N . ASN A 1 111 ? -15.696 33.276 -17.312 1.00 46.84 111 ASN A N 1
ATOM 888 C CA . ASN A 1 111 ? -16.848 34.094 -17.686 1.00 46.84 111 ASN A CA 1
ATOM 889 C C . ASN A 1 111 ? -17.434 34.646 -16.383 1.00 46.84 111 ASN A C 1
ATOM 891 O O . ASN A 1 111 ? -18.482 34.213 -15.907 1.00 46.84 111 ASN A O 1
ATOM 895 N N . SER A 1 112 ? -16.695 35.579 -15.790 1.00 43.09 112 SER A N 1
ATOM 896 C CA . SER A 1 112 ? -17.206 36.476 -14.763 1.00 43.09 112 SER A CA 1
ATOM 897 C C . SER A 1 112 ? -17.068 37.896 -15.297 1.00 43.09 112 SER A C 1
ATOM 899 O O . SER A 1 112 ? -15.944 38.369 -15.422 1.00 43.09 112 SER A O 1
ATOM 901 N N . ALA A 1 113 ? -18.236 38.498 -15.541 1.00 40.00 113 ALA A N 1
ATOM 902 C CA . ALA A 1 113 ? -18.541 39.926 -15.675 1.00 40.00 113 ALA A CA 1
ATOM 903 C C . ALA A 1 113 ? -17.950 40.697 -16.867 1.00 40.00 113 ALA A C 1
ATOM 905 O O . ALA A 1 113 ? -16.723 40.914 -16.920 1.00 40.00 113 ALA A O 1
#

Secondary structure (DSSP, 8-state):
-------EEEEETTEEEEE-TT--EEEEEEEESEEEE---TTPEEPTT-EEEEEE-TTS-EEEEE-S--EEEEEEEE-TTSSSEEEEEEEESSS--EEEEE------------

InterPro domains:
  IPR019217 Protein of unknown function DUF2118 [PF09891] (5-90)

Radius of gyration: 17.59 Å; chains: 1; bounding box: 31×48×57 Å

Sequence (113 aa):
SATTDKGFVVIVDDKCIFLGKGSNFKFFTIEYGKVKIEVKEGSIIKKWEVVAEALSRKGTLRKVKSPLEGLLFLIQQDVLSKTEKYVLYIDTSGQARVLRKHERKERFGENSA